Protein AF-A0A957FU38-F1 (afdb_monomer_lite)

Foldseek 3Di:
DPPDPVVPPDDDDDDDPPDPDQWDWDQAPVRDIDIDHQVCQPVVADKDKDQFDWDADVVGIDDRDIDIGGDPVVVNVD

pLDDT: mean 87.23, std 12.75, range [45.56, 97.94]

Secondary structure (DSSP, 8-state):
----TTTT--PPPPPPPS-S---EEEE-TTS-EEEE-HHHHHHHS--EEEEEEEEEETTEEEEEEEEEE--HHHHHT-

Sequence (78 aa):
MTIDPLMPHRHDNNETPPTASTDILVTRPDGTSLVVTVAQLQADFPTAVIPRYQFSTDHGVHGPYRLAGVALADFATA

Structure (mmCIF, N/CA/C/O backbone):
data_AF-A0A957FU38-F1
#
_entry.id   AF-A0A957FU38-F1
#
loop_
_atom_site.group_PDB
_atom_site.id
_atom_site.type_symbol
_atom_site.label_atom_id
_atom_site.label_alt_id
_atom_site.label_comp_id
_atom_site.label_asym_id
_atom_site.label_entity_id
_atom_site.label_seq_id
_atom_site.pdbx_PDB_ins_code
_atom_site.Cartn_x
_atom_site.Cartn_y
_atom_site.Cartn_z
_atom_site.occupancy
_atom_site.B_iso_or_equiv
_atom_site.auth_seq_id
_atom_site.auth_comp_id
_atom_site.auth_asym_id
_atom_site.auth_atom_id
_atom_site.pdbx_PDB_model_num
ATOM 1 N N . MET A 1 1 ? -1.870 1.378 -45.779 1.00 45.56 1 MET A N 1
ATOM 2 C CA . MET A 1 1 ? -1.322 2.154 -44.649 1.00 45.56 1 MET A CA 1
ATOM 3 C C . MET A 1 1 ? -1.723 1.438 -43.379 1.00 45.56 1 MET A C 1
ATOM 5 O O . MET A 1 1 ? -2.907 1.382 -43.081 1.00 45.56 1 MET A O 1
ATOM 9 N N . THR A 1 2 ? -0.770 0.804 -42.708 1.00 54.25 2 THR A N 1
ATOM 10 C CA . THR A 1 2 ? -0.975 0.180 -41.398 1.00 54.25 2 THR A CA 1
ATOM 11 C C . THR A 1 2 ? -0.953 1.312 -40.379 1.00 54.25 2 THR A C 1
ATOM 13 O O . THR A 1 2 ? 0.070 1.974 -40.234 1.00 54.25 2 THR A O 1
ATOM 16 N N . ILE A 1 3 ? -2.103 1.620 -39.780 1.00 60.16 3 ILE 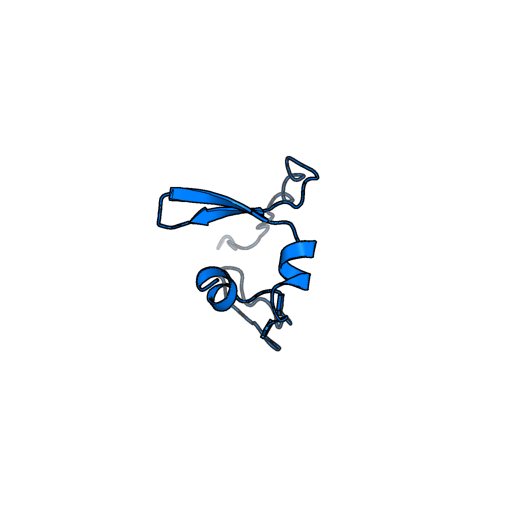A N 1
ATOM 17 C CA . ILE A 1 3 ? -2.201 2.618 -38.711 1.00 60.16 3 ILE A CA 1
ATOM 18 C C . ILE A 1 3 ? -1.415 2.053 -37.528 1.00 60.16 3 ILE A C 1
ATOM 20 O O . ILE A 1 3 ? -1.745 0.970 -37.051 1.00 60.16 3 ILE A O 1
ATOM 24 N N . ASP A 1 4 ? -0.351 2.743 -37.121 1.00 63.72 4 ASP A N 1
ATOM 25 C CA . ASP A 1 4 ? 0.394 2.413 -35.910 1.00 63.72 4 ASP A CA 1
ATOM 26 C C . ASP A 1 4 ? -0.522 2.689 -34.705 1.00 63.72 4 ASP A C 1
ATOM 28 O O . ASP A 1 4 ? -0.856 3.854 -34.462 1.00 63.72 4 ASP A O 1
ATOM 32 N N . PRO A 1 5 ? -0.965 1.658 -33.960 1.00 58.84 5 PRO A N 1
ATOM 33 C CA . PRO A 1 5 ? -1.853 1.850 -32.817 1.00 58.84 5 PRO A CA 1
ATOM 34 C C . PRO A 1 5 ? -1.202 2.662 -31.684 1.00 58.84 5 PRO A C 1
ATOM 36 O O . PRO A 1 5 ? -1.895 3.049 -30.747 1.00 58.84 5 PRO A O 1
ATOM 39 N N . LEU A 1 6 ? 0.104 2.948 -31.759 1.00 62.19 6 LEU A N 1
ATOM 40 C CA . LEU A 1 6 ? 0.860 3.670 -30.739 1.00 62.19 6 LEU A CA 1
ATOM 41 C C . LEU A 1 6 ? 0.979 5.185 -30.992 1.00 62.19 6 LEU A C 1
ATOM 43 O O . LEU A 1 6 ? 1.499 5.887 -30.118 1.00 62.19 6 LEU A O 1
ATOM 47 N N . MET A 1 7 ? 0.498 5.724 -32.123 1.00 63.41 7 MET A N 1
ATOM 48 C CA . MET A 1 7 ? 0.740 7.127 -32.504 1.00 63.41 7 MET A CA 1
ATOM 49 C C . MET A 1 7 ? -0.525 7.990 -32.702 1.00 63.41 7 MET A C 1
ATOM 51 O O . MET A 1 7 ? -1.219 7.839 -33.708 1.00 63.41 7 MET A O 1
ATOM 55 N N . PRO A 1 8 ? -0.753 8.998 -31.830 1.00 59.59 8 PRO A N 1
ATOM 56 C CA . PRO A 1 8 ? -0.224 9.137 -30.473 1.00 59.59 8 PRO A CA 1
ATOM 57 C C . PRO A 1 8 ? -1.210 8.554 -29.454 1.00 59.59 8 PRO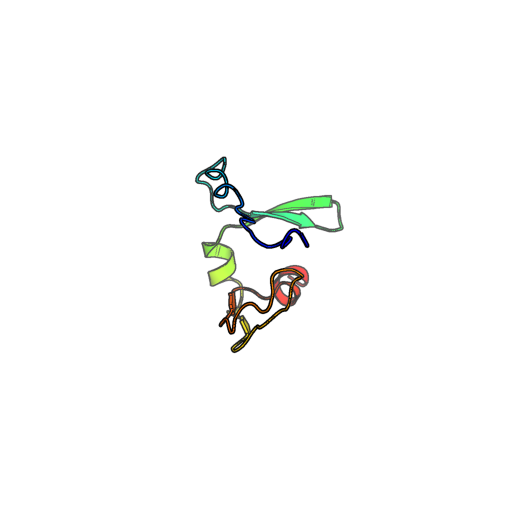 A C 1
ATOM 59 O O . PRO A 1 8 ? -2.297 9.096 -29.255 1.00 59.59 8 PRO A O 1
ATOM 62 N N . HIS A 1 9 ? -0.811 7.485 -28.758 1.00 60.25 9 HIS A N 1
ATOM 63 C CA . HIS A 1 9 ? -1.495 7.068 -27.533 1.00 60.25 9 HIS A CA 1
ATOM 64 C C . HIS A 1 9 ? -1.153 8.085 -26.425 1.00 60.25 9 HIS A C 1
ATOM 66 O O . HIS A 1 9 ? -0.133 8.008 -25.746 1.00 60.25 9 HIS A O 1
ATOM 72 N N . ARG A 1 10 ? -1.953 9.146 -26.310 1.00 63.22 10 ARG A N 1
ATOM 73 C CA . ARG A 1 10 ? -1.807 10.161 -25.261 1.00 63.22 10 ARG A CA 1
ATOM 74 C C . ARG A 1 10 ? -2.989 10.032 -24.319 1.00 63.22 10 ARG A C 1
ATOM 76 O O . ARG A 1 10 ? -4.119 10.276 -24.726 1.00 63.22 10 ARG A O 1
ATOM 83 N N . HIS A 1 11 ? -2.720 9.662 -23.075 1.00 66.06 11 HIS A N 1
ATOM 84 C CA . HIS A 1 11 ? -3.701 9.812 -22.012 1.00 66.06 11 HIS A CA 1
ATOM 85 C C . HIS A 1 11 ? -3.695 11.259 -21.529 1.00 66.06 11 HIS A C 1
ATOM 87 O O . HIS A 1 11 ? -2.647 11.915 -21.504 1.00 66.06 11 HIS A O 1
ATOM 93 N N . ASP A 1 12 ? -4.870 11.752 -21.159 1.00 72.00 12 ASP A N 1
ATOM 94 C CA . ASP A 1 12 ? -4.952 12.972 -20.374 1.00 72.00 12 ASP A CA 1
ATOM 95 C C . ASP A 1 12 ? -4.246 12.763 -19.030 1.00 72.00 12 ASP A C 1
ATOM 97 O O . ASP A 1 12 ? -4.089 11.637 -18.549 1.00 72.00 12 ASP A O 1
ATOM 101 N N . ASN A 1 13 ? -3.767 13.857 -18.440 1.00 78.25 13 ASN A N 1
ATOM 102 C CA . ASN A 1 13 ? -3.187 13.790 -17.105 1.00 78.25 13 ASN A CA 1
ATOM 103 C C . ASN A 1 13 ? -4.233 13.259 -16.121 1.00 78.25 13 ASN A C 1
ATOM 105 O O . ASN A 1 13 ? -5.418 13.569 -16.254 1.00 78.25 13 ASN A O 1
ATOM 109 N N . ASN A 1 14 ? -3.777 12.532 -15.098 1.00 78.94 14 ASN A N 1
ATOM 110 C CA . ASN A 1 14 ? -4.637 12.196 -13.970 1.00 78.94 14 ASN A CA 1
ATOM 111 C C . ASN A 1 14 ? -5.279 13.476 -13.426 1.00 78.94 14 ASN A C 1
ATOM 113 O O . ASN A 1 14 ? -4.606 14.502 -13.269 1.00 78.94 14 ASN A O 1
ATOM 117 N N . GLU A 1 15 ? -6.577 13.406 -13.145 1.00 83.12 15 GLU A N 1
ATOM 118 C CA . GLU A 1 15 ? -7.295 14.509 -12.524 1.00 83.12 15 GLU A CA 1
ATOM 119 C C . GLU A 1 15 ? -6.645 14.882 -11.189 1.00 83.12 15 GLU A C 1
ATOM 121 O O . GLU A 1 15 ? -6.010 14.062 -10.516 1.00 83.12 15 GLU A O 1
ATOM 126 N N . THR A 1 16 ? -6.806 16.146 -10.797 1.00 84.69 16 THR A N 1
ATOM 127 C CA . THR A 1 16 ? -6.422 16.547 -9.443 1.00 84.69 16 THR A CA 1
ATOM 128 C C . THR A 1 16 ? -7.235 15.710 -8.454 1.00 84.69 16 THR A C 1
ATOM 130 O O . THR A 1 16 ? -8.455 15.632 -8.613 1.00 84.69 16 THR A O 1
ATOM 133 N N . PRO A 1 17 ? -6.600 15.086 -7.445 1.00 81.44 17 PRO A N 1
ATOM 134 C CA . PRO A 1 17 ? -7.326 14.321 -6.446 1.00 81.44 17 PRO A CA 1
ATOM 135 C C . PRO A 1 17 ? -8.463 15.153 -5.833 1.00 81.44 17 PRO A C 1
ATOM 137 O O . PRO A 1 17 ? -8.272 16.340 -5.559 1.00 81.44 17 PRO A O 1
ATOM 140 N N . PRO A 1 18 ? -9.637 14.553 -5.576 1.00 81.69 18 PRO A N 1
ATOM 141 C CA . PRO A 1 18 ? -10.820 15.278 -5.105 1.00 81.69 18 PRO A CA 1
ATOM 142 C C . PRO A 1 18 ? -10.673 15.821 -3.673 1.00 81.69 18 PRO A C 1
ATOM 144 O O . PRO A 1 18 ? -11.529 16.563 -3.198 1.00 81.69 18 PRO A O 1
ATOM 147 N N . THR A 1 19 ? -9.613 15.433 -2.962 1.00 88.50 19 THR A N 1
ATOM 148 C CA . THR A 1 19 ? -9.340 15.809 -1.576 1.00 88.50 19 THR A CA 1
ATOM 149 C C . THR A 1 19 ? -7.836 15.899 -1.326 1.00 88.50 19 THR A C 1
ATOM 151 O O . THR A 1 19 ? -7.045 15.218 -1.977 1.00 88.50 19 THR A O 1
ATOM 154 N N . ALA A 1 20 ? -7.455 16.738 -0.361 1.00 87.25 20 ALA A N 1
ATOM 155 C CA . ALA A 1 20 ? -6.096 16.814 0.170 1.00 87.25 20 ALA A CA 1
ATOM 156 C C . ALA A 1 20 ? -5.852 15.833 1.332 1.00 87.25 20 ALA A C 1
ATOM 158 O O . ALA A 1 20 ? -4.711 15.688 1.770 1.00 87.25 20 ALA A O 1
ATOM 159 N N . SER A 1 21 ? -6.906 15.189 1.856 1.00 91.19 21 SER A N 1
ATOM 160 C CA . SER A 1 21 ? -6.755 14.160 2.888 1.00 91.19 21 SER A CA 1
ATOM 161 C C . SER A 1 21 ? -5.977 12.973 2.324 1.00 91.19 21 SER A C 1
ATOM 163 O O . SER A 1 21 ? -6.242 12.500 1.219 1.00 91.19 21 SER A O 1
ATOM 165 N N . THR A 1 22 ? -5.012 12.506 3.111 1.00 90.25 22 THR A N 1
ATOM 166 C CA . THR A 1 22 ? -4.215 11.305 2.845 1.00 90.25 22 THR A CA 1
ATOM 167 C C . THR A 1 22 ? -4.688 10.113 3.675 1.00 90.25 22 THR A C 1
ATOM 169 O O . THR A 1 22 ? -3.995 9.097 3.749 1.00 90.25 22 THR A O 1
ATOM 172 N N . ASP A 1 23 ? -5.855 10.239 4.308 1.00 94.44 23 ASP A N 1
ATOM 173 C CA . ASP A 1 23 ? -6.441 9.184 5.117 1.00 94.44 23 ASP A CA 1
ATOM 174 C C . ASP A 1 23 ? -6.938 8.049 4.224 1.00 94.44 23 ASP A C 1
ATOM 176 O O . ASP A 1 23 ? -7.517 8.261 3.155 1.00 94.44 23 ASP A O 1
ATOM 180 N N . ILE A 1 24 ? -6.732 6.823 4.686 1.00 92.88 24 ILE A N 1
ATOM 181 C CA . ILE A 1 24 ? -7.120 5.612 3.976 1.00 92.88 24 ILE A CA 1
ATOM 182 C C . ILE A 1 24 ? -8.276 4.980 4.743 1.00 92.88 24 ILE A C 1
ATOM 184 O O . ILE A 1 24 ? -8.135 4.578 5.898 1.00 92.88 24 ILE A O 1
ATOM 188 N N . LEU A 1 25 ? -9.431 4.883 4.088 1.00 94.69 25 LEU A N 1
ATOM 189 C CA . LEU A 1 25 ? -10.562 4.111 4.589 1.00 94.69 25 LEU A CA 1
ATOM 190 C C . LEU A 1 25 ? -10.355 2.637 4.238 1.00 94.69 25 LEU A C 1
ATOM 192 O O . LEU A 1 25 ? -10.268 2.277 3.065 1.00 94.69 25 LEU A O 1
ATOM 196 N N . VAL A 1 26 ? -10.314 1.784 5.254 1.00 93.50 26 VAL A N 1
ATOM 197 C CA . VAL A 1 26 ? -10.184 0.336 5.103 1.00 93.50 26 VAL A CA 1
ATOM 198 C C . VAL A 1 26 ? -11.471 -0.321 5.562 1.00 93.50 26 VAL A C 1
ATOM 200 O O . VAL A 1 26 ? -11.858 -0.192 6.721 1.00 93.50 26 VAL A O 1
ATOM 203 N N . THR A 1 27 ? -12.105 -1.061 4.658 1.00 95.06 27 THR A N 1
ATOM 204 C CA . THR A 1 27 ? -13.245 -1.924 4.976 1.00 95.06 27 THR A CA 1
ATOM 205 C C . THR A 1 27 ? -12.747 -3.345 5.201 1.00 95.06 27 THR A C 1
ATOM 207 O O . THR A 1 27 ? -12.107 -3.938 4.331 1.00 95.06 27 THR A O 1
ATOM 210 N N . ARG A 1 28 ? -13.022 -3.885 6.385 1.00 89.06 28 ARG A N 1
ATOM 211 C CA . ARG A 1 28 ? -12.644 -5.237 6.797 1.00 89.06 28 ARG A CA 1
ATOM 212 C C . ARG A 1 28 ? -13.672 -6.273 6.319 1.00 89.06 28 ARG A C 1
ATOM 214 O O . ARG A 1 28 ? -14.816 -5.918 6.029 1.00 89.06 28 ARG A O 1
ATOM 221 N N . PRO A 1 29 ? -13.302 -7.567 6.264 1.00 90.06 29 PRO A N 1
ATOM 222 C CA . PRO A 1 29 ? -14.220 -8.633 5.853 1.00 90.06 29 PRO A CA 1
ATOM 223 C C . PRO A 1 29 ? -15.479 -8.769 6.723 1.00 90.06 29 PRO A C 1
ATOM 225 O O . PRO A 1 29 ? -16.493 -9.269 6.247 1.00 90.06 29 PRO A O 1
ATOM 228 N N . ASP A 1 30 ? -15.431 -8.319 7.979 1.00 92.25 30 ASP A N 1
ATOM 229 C CA . ASP A 1 30 ? -16.578 -8.286 8.897 1.00 92.25 30 ASP A CA 1
ATOM 230 C C . ASP A 1 30 ? -17.540 -7.107 8.637 1.00 92.25 30 ASP A C 1
ATOM 232 O O . ASP A 1 30 ? -18.534 -6.945 9.344 1.00 92.25 30 ASP A O 1
ATOM 236 N N . GLY A 1 31 ? -17.257 -6.282 7.624 1.00 93.25 31 GLY A N 1
ATOM 237 C CA . GLY A 1 31 ? -18.035 -5.098 7.270 1.00 93.25 31 GLY A CA 1
ATOM 238 C C . GLY A 1 31 ? -17.727 -3.870 8.126 1.00 93.25 31 GLY A C 1
ATOM 239 O O . GLY A 1 31 ? -18.314 -2.812 7.890 1.00 93.25 31 GLY A O 1
ATOM 240 N N . THR A 1 32 ? -16.813 -3.967 9.096 1.00 94.06 32 THR A N 1
ATOM 241 C CA . THR A 1 32 ? -16.348 -2.798 9.845 1.00 94.06 32 THR A CA 1
ATOM 242 C C . THR A 1 32 ? -15.416 -1.949 8.990 1.00 94.06 32 THR A C 1
ATOM 244 O O . THR A 1 32 ? -14.710 -2.447 8.112 1.00 94.06 32 THR A O 1
ATOM 247 N N . SER A 1 33 ? -15.411 -0.644 9.250 1.00 95.81 33 SER A N 1
ATOM 248 C CA . SER A 1 33 ? -14.516 0.295 8.582 1.00 95.81 33 SER A CA 1
ATOM 249 C C . SER A 1 33 ? -13.639 1.000 9.600 1.00 95.81 33 SER A C 1
ATOM 251 O O . SER A 1 33 ? -14.103 1.383 10.675 1.00 95.81 33 SER A O 1
ATOM 253 N N . LEU A 1 34 ? -12.380 1.207 9.236 1.00 93.75 34 LEU A N 1
ATOM 254 C CA . LEU A 1 34 ? -11.424 1.989 10.005 1.00 93.75 34 LEU A CA 1
ATOM 255 C C . LEU A 1 34 ? -10.733 2.998 9.095 1.00 93.75 34 LEU A C 1
ATOM 257 O O . LEU A 1 34 ? -10.497 2.735 7.917 1.00 93.75 34 LEU A O 1
ATOM 261 N N . VAL A 1 35 ? -10.423 4.160 9.654 1.00 96.06 35 VAL A N 1
ATOM 262 C CA . VAL A 1 35 ? -9.633 5.189 8.982 1.00 96.06 35 VAL A CA 1
ATOM 263 C C . VAL A 1 35 ? -8.212 5.090 9.517 1.00 96.06 35 VAL A C 1
ATOM 265 O O . VAL A 1 35 ? -8.014 5.179 10.728 1.00 96.06 35 VAL A O 1
ATOM 268 N N . VAL A 1 36 ? -7.239 4.891 8.628 1.00 95.50 36 VAL A N 1
ATOM 269 C CA . VAL A 1 36 ? -5.808 4.895 8.963 1.00 95.50 36 VAL A CA 1
ATOM 270 C C . VAL A 1 36 ? -5.101 6.040 8.273 1.00 95.50 36 VAL A C 1
ATOM 272 O O . VAL A 1 36 ? -5.339 6.349 7.108 1.00 95.50 36 VAL A O 1
ATOM 275 N N . THR A 1 37 ? -4.188 6.650 9.010 1.00 95.62 37 THR A N 1
ATOM 276 C CA . THR A 1 37 ? -3.287 7.675 8.494 1.00 95.62 37 THR A CA 1
ATOM 277 C C . THR A 1 37 ? -1.982 7.039 8.028 1.00 95.62 37 THR A C 1
ATOM 279 O O . THR A 1 37 ? -1.556 5.995 8.5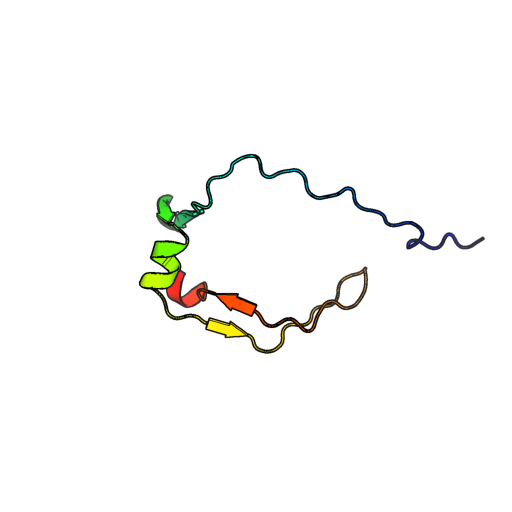27 1.00 95.62 37 THR A O 1
ATOM 282 N N . VAL A 1 38 ? -1.278 7.715 7.120 1.00 93.62 38 VAL A N 1
ATOM 283 C CA . VAL A 1 38 ? 0.078 7.307 6.711 1.00 93.62 38 VAL A CA 1
ATOM 284 C C . VAL A 1 38 ? 1.028 7.235 7.914 1.00 93.62 38 VAL A C 1
ATOM 286 O O . VAL A 1 38 ? 1.843 6.320 7.996 1.00 93.62 38 VAL A O 1
ATOM 289 N N . ALA A 1 39 ? 0.900 8.163 8.868 1.00 94.81 39 ALA A N 1
ATOM 290 C CA . ALA A 1 39 ? 1.739 8.200 10.063 1.00 94.81 39 ALA A CA 1
ATOM 291 C C . ALA A 1 39 ? 1.529 6.974 10.967 1.00 94.81 39 ALA A C 1
ATOM 293 O O . ALA A 1 39 ? 2.506 6.399 11.439 1.00 94.81 39 ALA A O 1
ATOM 294 N N . GLN A 1 40 ? 0.278 6.542 11.165 1.00 95.88 40 GLN A N 1
ATOM 295 C CA . GLN A 1 40 ? -0.030 5.311 11.905 1.00 95.88 40 GLN A CA 1
ATOM 296 C C . GLN A 1 40 ? 0.561 4.089 11.206 1.00 95.88 40 GLN A C 1
ATOM 298 O O . GLN A 1 40 ? 1.270 3.310 11.829 1.00 95.88 40 GLN A O 1
ATOM 303 N N . LEU A 1 41 ? 0.370 3.969 9.889 1.00 95.38 41 LEU A N 1
ATOM 304 C CA . LEU A 1 41 ? 0.931 2.856 9.121 1.00 95.38 41 LEU A CA 1
ATOM 305 C C . LEU A 1 41 ? 2.461 2.770 9.242 1.00 95.38 41 LEU A C 1
ATOM 307 O O . LEU A 1 41 ? 3.008 1.678 9.344 1.00 95.38 41 LEU A O 1
ATOM 311 N N . GLN A 1 42 ? 3.154 3.910 9.254 1.00 94.94 42 GLN A N 1
ATOM 312 C CA . GLN A 1 42 ? 4.610 3.964 9.421 1.00 94.94 42 GLN A CA 1
ATOM 313 C C . GLN A 1 42 ? 5.080 3.643 10.844 1.00 94.94 42 GLN A C 1
ATOM 315 O O . GLN A 1 42 ? 6.199 3.161 11.010 1.00 94.94 42 GLN A O 1
ATOM 320 N N . ALA A 1 43 ? 4.267 3.949 11.857 1.00 96.19 43 ALA A N 1
ATOM 321 C CA . ALA A 1 43 ? 4.596 3.700 13.257 1.00 96.19 43 ALA A CA 1
ATOM 322 C C . ALA A 1 43 ? 4.319 2.247 13.668 1.00 96.19 43 ALA A C 1
ATOM 324 O O . ALA A 1 43 ? 5.112 1.656 14.401 1.00 96.19 43 ALA A O 1
ATOM 325 N N . ASP A 1 44 ? 3.217 1.680 13.177 1.00 96.62 44 ASP A N 1
ATOM 326 C CA . ASP A 1 44 ? 2.680 0.408 13.662 1.00 96.62 44 ASP A CA 1
ATOM 327 C C . ASP A 1 44 ? 3.231 -0.804 12.895 1.00 96.62 44 ASP A C 1
ATOM 329 O O . ASP A 1 44 ? 3.194 -1.925 13.403 1.00 96.62 44 ASP A O 1
ATOM 333 N N . PHE A 1 45 ? 3.771 -0.599 11.687 1.00 97.00 45 PHE A N 1
ATOM 334 C CA . PHE A 1 45 ? 4.223 -1.683 10.816 1.00 97.00 45 PHE A CA 1
ATOM 335 C C . PHE A 1 45 ? 5.669 -1.505 10.343 1.00 97.00 45 PHE A C 1
ATOM 337 O O . PHE A 1 45 ? 6.123 -0.388 10.076 1.00 97.00 45 PHE A O 1
ATOM 344 N N . PRO A 1 46 ? 6.411 -2.612 10.155 1.00 96.25 46 PRO A N 1
ATOM 345 C CA . PRO A 1 46 ? 7.715 -2.554 9.519 1.00 96.25 46 PRO A 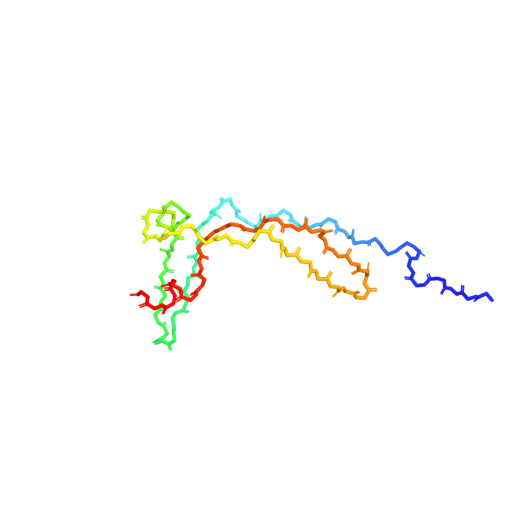CA 1
ATOM 346 C C . PRO A 1 46 ? 7.596 -2.105 8.057 1.00 96.25 46 PRO A C 1
ATOM 348 O O . PRO A 1 46 ? 6.631 -2.403 7.353 1.00 96.25 46 PRO A O 1
ATOM 351 N N . THR A 1 47 ? 8.634 -1.427 7.562 1.00 97.44 47 THR A N 1
ATOM 352 C CA . THR A 1 47 ? 8.738 -1.124 6.130 1.00 97.44 47 THR A CA 1
ATOM 353 C C . THR A 1 47 ? 9.182 -2.369 5.364 1.00 97.44 47 THR A C 1
ATOM 355 O O . THR A 1 47 ? 10.340 -2.781 5.445 1.00 97.44 47 THR A O 1
ATOM 358 N N . ALA A 1 48 ? 8.285 -2.935 4.566 1.00 97.81 48 ALA A N 1
ATOM 359 C CA . ALA A 1 48 ? 8.602 -3.938 3.563 1.00 97.81 48 ALA A CA 1
ATOM 360 C C . ALA A 1 48 ? 9.232 -3.279 2.329 1.00 97.81 48 ALA A C 1
ATOM 362 O O . ALA A 1 48 ? 8.834 -2.190 1.909 1.00 97.81 48 ALA A O 1
ATOM 363 N N . VAL A 1 49 ? 10.225 -3.943 1.731 1.00 97.94 49 VAL A N 1
ATOM 364 C CA . VAL A 1 49 ? 10.950 -3.435 0.558 1.00 97.94 49 VAL A CA 1
ATOM 365 C C . VAL A 1 49 ? 10.983 -4.493 -0.535 1.00 97.94 49 VAL A C 1
ATOM 367 O O . VAL A 1 49 ? 11.481 -5.597 -0.328 1.00 97.94 49 VAL A O 1
ATOM 370 N N . ILE A 1 50 ? 10.531 -4.117 -1.731 1.00 97.44 50 ILE A N 1
ATOM 371 C CA . ILE A 1 50 ? 10.740 -4.878 -2.963 1.00 97.44 50 ILE A CA 1
ATOM 372 C C . ILE A 1 50 ? 11.856 -4.161 -3.736 1.00 97.44 50 ILE A C 1
ATOM 374 O O . ILE A 1 50 ? 11.624 -3.082 -4.290 1.00 97.44 50 ILE A O 1
ATOM 378 N N . PRO A 1 51 ? 13.084 -4.710 -3.769 1.00 97.38 51 PRO A N 1
ATOM 379 C CA . PRO A 1 51 ? 14.249 -3.995 -4.290 1.00 97.38 51 PRO A CA 1
ATOM 380 C C . PRO A 1 51 ? 14.213 -3.815 -5.811 1.00 97.38 51 PRO A C 1
ATOM 382 O O . PRO A 1 51 ? 14.869 -2.917 -6.334 1.00 97.38 51 PRO A O 1
ATOM 385 N N . ARG A 1 52 ? 13.461 -4.668 -6.516 1.00 97.44 52 ARG A N 1
ATOM 386 C CA . ARG A 1 52 ? 13.316 -4.632 -7.969 1.00 97.44 52 ARG A CA 1
ATOM 387 C C . ARG A 1 52 ? 11.939 -5.149 -8.374 1.00 97.44 52 ARG A C 1
ATOM 389 O O . ARG A 1 52 ? 11.680 -6.344 -8.288 1.00 97.44 52 ARG A O 1
ATOM 396 N N . TYR A 1 53 ? 11.086 -4.253 -8.852 1.00 97.06 53 TYR A N 1
ATOM 397 C CA . TYR A 1 53 ? 9.789 -4.568 -9.440 1.00 97.06 53 TYR A CA 1
ATOM 398 C C . TYR A 1 53 ? 9.762 -4.119 -10.899 1.00 97.06 53 TYR A C 1
ATOM 400 O O . TYR A 1 53 ? 10.108 -2.981 -11.213 1.00 97.06 53 TYR A O 1
ATOM 408 N N . GLN A 1 54 ? 9.387 -5.028 -11.791 1.00 97.56 54 GLN A N 1
ATOM 409 C CA . GLN A 1 54 ? 9.280 -4.789 -13.225 1.00 97.56 54 GLN A CA 1
ATOM 410 C C . GLN A 1 54 ? 8.047 -5.535 -13.722 1.00 97.56 54 GLN A C 1
ATOM 412 O O . GLN A 1 54 ? 7.832 -6.684 -13.339 1.00 97.56 54 GLN A O 1
ATOM 417 N N . PHE A 1 55 ? 7.254 -4.897 -14.573 1.00 94.00 55 PHE A N 1
ATOM 418 C CA . PHE A 1 55 ? 6.045 -5.492 -15.134 1.00 94.00 55 PHE A CA 1
ATOM 419 C C . PHE A 1 55 ? 5.898 -5.106 -16.603 1.00 94.00 55 PHE A C 1
ATOM 421 O O . PHE A 1 55 ? 6.508 -4.144 -17.067 1.00 94.00 55 PHE A O 1
ATOM 428 N N . SER A 1 56 ? 5.126 -5.895 -17.344 1.00 92.69 56 SER A N 1
ATOM 429 C CA . SER A 1 56 ? 4.835 -5.636 -18.754 1.00 92.69 56 SER A CA 1
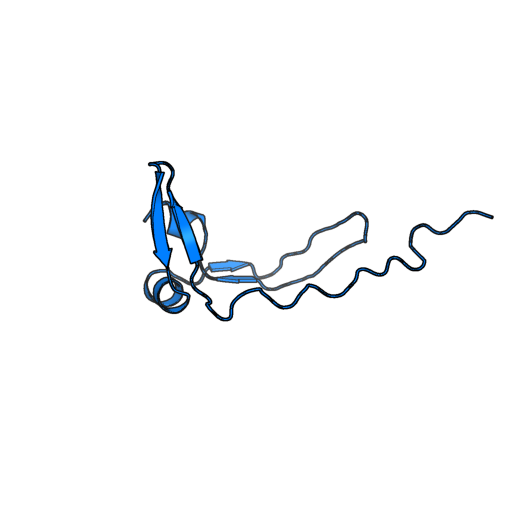ATOM 430 C C . SER A 1 56 ? 3.355 -5.345 -18.920 1.00 92.69 56 SER A C 1
ATOM 432 O O . SER A 1 56 ? 2.514 -5.982 -18.289 1.00 92.69 56 SER A O 1
ATOM 434 N N . THR A 1 57 ? 3.063 -4.384 -19.778 1.00 87.56 57 THR A N 1
ATOM 435 C CA . THR A 1 57 ? 1.723 -4.021 -20.235 1.00 87.56 57 THR A CA 1
ATOM 436 C C . THR A 1 57 ? 1.676 -4.197 -21.750 1.00 87.56 57 THR A C 1
ATOM 438 O O . THR A 1 57 ? 2.708 -4.402 -22.393 1.00 87.56 57 THR A O 1
ATOM 441 N N . ASP A 1 58 ? 0.497 -4.070 -22.338 1.00 82.56 58 ASP A N 1
ATOM 442 C CA . ASP A 1 58 ? 0.330 -3.850 -23.778 1.00 82.56 58 ASP A CA 1
ATOM 443 C C . ASP A 1 58 ? 1.068 -2.592 -24.289 1.00 82.56 58 ASP A C 1
ATOM 445 O O . ASP A 1 58 ? 1.395 -2.512 -25.470 1.00 82.56 58 ASP A O 1
ATOM 449 N N . HIS A 1 59 ? 1.426 -1.668 -23.391 1.00 77.38 59 HIS A N 1
ATOM 450 C CA . HIS A 1 59 ? 2.231 -0.470 -23.656 1.00 77.38 59 HIS A CA 1
ATOM 451 C C . HIS A 1 59 ? 3.744 -0.662 -23.410 1.00 77.38 59 HIS A C 1
ATOM 453 O O . HIS A 1 59 ? 4.499 0.308 -23.365 1.00 77.38 59 HIS A O 1
ATOM 459 N N . GLY A 1 60 ? 4.213 -1.902 -23.232 1.00 86.19 60 GLY A N 1
ATOM 460 C CA . GLY A 1 60 ? 5.630 -2.223 -23.041 1.00 86.19 60 GLY A CA 1
ATOM 461 C C . GLY A 1 60 ? 6.030 -2.492 -21.588 1.00 86.19 60 GLY A C 1
ATOM 462 O O . GLY A 1 60 ? 5.196 -2.799 -20.732 1.00 86.19 60 GLY A O 1
ATOM 463 N N . VAL A 1 61 ? 7.340 -2.446 -21.328 1.00 93.56 61 VAL A N 1
ATOM 464 C CA . VAL A 1 61 ? 7.954 -2.831 -20.047 1.00 93.56 61 VAL A CA 1
ATOM 465 C C . VAL A 1 61 ? 8.155 -1.607 -19.154 1.00 93.56 61 VAL A C 1
ATOM 467 O O . VAL A 1 61 ? 8.767 -0.628 -19.573 1.00 93.56 61 VAL A O 1
ATOM 470 N N . HIS A 1 62 ? 7.709 -1.701 -17.900 1.00 91.94 62 HIS A N 1
ATOM 471 C CA . HIS A 1 62 ? 7.818 -0.654 -16.881 1.00 91.94 62 HIS A CA 1
ATOM 472 C C . HIS A 1 62 ? 8.747 -1.083 -15.742 1.00 91.94 62 HIS A C 1
ATOM 474 O O . HIS A 1 62 ? 8.736 -2.243 -15.316 1.00 91.94 62 HIS A O 1
ATOM 480 N N . GLY A 1 63 ? 9.528 -0.134 -15.220 1.00 93.25 63 GLY A N 1
ATOM 481 C CA . GLY A 1 63 ? 10.552 -0.359 -14.194 1.00 93.25 63 GLY A CA 1
ATOM 482 C C . GLY A 1 63 ? 11.979 -0.482 -14.763 1.00 93.25 63 GLY A C 1
ATOM 483 O O . GLY A 1 63 ? 12.211 -0.139 -15.921 1.00 93.25 63 GLY A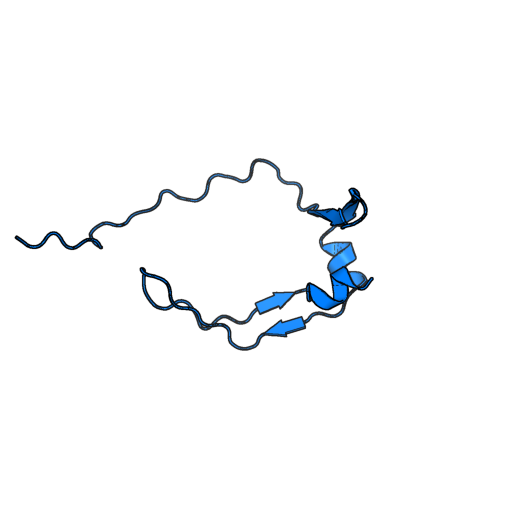 O 1
ATOM 484 N N . PRO A 1 64 ? 12.957 -0.962 -13.969 1.00 95.19 64 PRO A N 1
ATOM 485 C CA . PRO A 1 64 ? 12.798 -1.478 -12.611 1.00 95.19 64 PRO A CA 1
ATOM 486 C C . PRO A 1 64 ? 12.548 -0.377 -11.571 1.00 95.19 64 PRO A C 1
ATOM 488 O O . PRO A 1 64 ? 13.232 0.642 -11.554 1.00 95.19 64 PRO A O 1
ATOM 491 N N . TYR A 1 65 ? 11.614 -0.626 -10.654 1.00 96.88 65 TYR A N 1
ATOM 492 C CA . TYR A 1 65 ? 11.338 0.230 -9.499 1.00 96.88 65 TYR A CA 1
ATOM 493 C C . TYR A 1 65 ? 11.798 -0.423 -8.197 1.00 96.88 65 TYR A C 1
ATOM 495 O O . TYR A 1 65 ? 11.754 -1.646 -8.057 1.00 96.88 65 TYR A O 1
ATOM 503 N N . ARG A 1 66 ? 12.167 0.404 -7.217 1.00 97.69 66 ARG A N 1
ATOM 504 C CA . ARG A 1 66 ? 12.254 -0.001 -5.812 1.00 97.69 66 ARG A CA 1
ATOM 505 C C . ARG A 1 66 ? 10.963 0.421 -5.118 1.00 97.69 66 ARG A C 1
ATOM 507 O O . ARG A 1 66 ? 10.680 1.614 -5.058 1.00 97.69 66 ARG A O 1
ATOM 514 N N . LEU A 1 67 ? 10.213 -0.535 -4.581 1.00 97.12 67 LEU A N 1
ATOM 515 C CA . LEU A 1 67 ? 8.986 -0.268 -3.826 1.00 97.12 67 LEU A CA 1
ATOM 516 C C . LEU A 1 67 ? 9.270 -0.408 -2.331 1.00 97.12 67 LEU A C 1
ATOM 518 O O . LEU A 1 67 ? 9.995 -1.316 -1.922 1.00 97.12 67 LEU A O 1
ATOM 522 N N . ALA A 1 68 ? 8.716 0.491 -1.524 1.00 97.31 68 ALA A N 1
ATOM 523 C CA . ALA A 1 68 ? 8.818 0.446 -0.072 1.00 97.31 68 ALA A CA 1
ATOM 524 C C . ALA A 1 68 ? 7.509 0.929 0.561 1.00 97.31 68 ALA A C 1
ATOM 526 O O . ALA A 1 68 ? 6.914 1.887 0.070 1.00 97.31 68 ALA A O 1
ATOM 527 N N . GLY A 1 69 ? 7.073 0.275 1.634 1.00 96.31 69 GLY A N 1
ATOM 528 C CA . GLY A 1 69 ? 5.838 0.612 2.340 1.00 96.31 69 GLY A CA 1
ATOM 529 C C . GLY A 1 69 ? 5.429 -0.481 3.321 1.00 96.31 69 GLY A C 1
ATOM 530 O O . GLY A 1 69 ? 6.228 -1.353 3.644 1.00 96.31 69 GLY A O 1
ATOM 531 N N . VAL A 1 70 ? 4.183 -0.445 3.781 1.00 97.06 70 VAL A N 1
ATOM 532 C CA . VAL A 1 70 ? 3.615 -1.508 4.621 1.00 97.06 70 VAL A CA 1
ATOM 533 C C . VAL A 1 70 ? 3.200 -2.686 3.742 1.00 97.06 70 VAL A C 1
ATOM 535 O O . VAL A 1 70 ? 2.569 -2.493 2.699 1.00 97.06 70 VAL A O 1
ATOM 538 N N . ALA A 1 71 ? 3.548 -3.910 4.142 1.00 95.62 71 ALA A N 1
ATOM 539 C CA . ALA A 1 71 ? 3.056 -5.099 3.458 1.00 95.62 71 ALA A CA 1
ATOM 540 C C . ALA A 1 71 ? 1.568 -5.307 3.766 1.00 95.62 71 ALA A C 1
ATOM 542 O O . ALA A 1 71 ? 1.161 -5.340 4.925 1.00 95.62 71 ALA A O 1
ATOM 543 N N . LEU A 1 72 ? 0.756 -5.509 2.723 1.00 92.38 72 LEU A N 1
ATOM 544 C CA . LEU A 1 72 ? -0.681 -5.748 2.890 1.00 92.38 72 LEU A CA 1
ATOM 545 C C . LEU A 1 72 ? -0.969 -6.992 3.743 1.00 92.38 72 LEU A C 1
ATOM 547 O O . LEU A 1 72 ? -1.939 -6.994 4.488 1.00 92.38 72 LEU A O 1
ATOM 551 N N . ALA A 1 73 ? -0.131 -8.029 3.641 1.00 92.38 73 ALA A N 1
ATOM 552 C CA . ALA A 1 73 ? -0.268 -9.238 4.448 1.00 92.38 73 ALA A CA 1
ATOM 553 C C . ALA A 1 73 ? -0.136 -8.934 5.948 1.00 92.38 73 ALA A C 1
ATOM 555 O O . ALA A 1 73 ? -1.005 -9.336 6.712 1.00 92.38 73 ALA A O 1
ATOM 556 N N . ASP A 1 74 ? 0.881 -8.159 6.338 1.00 92.00 74 ASP A N 1
ATOM 557 C CA . ASP A 1 74 ? 1.097 -7.766 7.734 1.00 92.00 74 ASP A CA 1
ATOM 558 C C . ASP A 1 74 ? -0.077 -6.920 8.242 1.00 92.00 74 ASP A C 1
ATOM 560 O O . ASP A 1 74 ? -0.637 -7.197 9.302 1.00 92.00 74 ASP A O 1
ATOM 564 N N . PHE A 1 75 ? -0.511 -5.945 7.436 1.00 91.56 75 PHE A N 1
ATOM 565 C CA . PHE A 1 75 ? -1.655 -5.090 7.750 1.00 91.56 75 PHE A CA 1
ATOM 566 C C . PHE A 1 75 ? -2.968 -5.871 7.902 1.00 91.56 75 PHE A C 1
ATOM 568 O O . PHE A 1 75 ? -3.746 -5.599 8.810 1.00 91.56 75 PHE A O 1
ATOM 575 N N . ALA A 1 76 ? -3.228 -6.849 7.032 1.00 87.44 76 ALA A N 1
ATOM 576 C CA . ALA A 1 76 ? -4.470 -7.622 7.041 1.00 87.44 76 ALA A CA 1
ATOM 577 C C . ALA A 1 76 ? -4.558 -8.634 8.196 1.00 87.44 76 ALA A C 1
ATOM 579 O O . ALA A 1 76 ? -5.648 -9.125 8.488 1.00 87.44 76 ALA A O 1
ATOM 580 N N . THR A 1 77 ? -3.430 -8.967 8.828 1.00 82.81 77 THR A N 1
ATOM 581 C CA . THR A 1 77 ? -3.365 -9.896 9.968 1.00 82.81 77 THR A CA 1
ATOM 582 C C . THR A 1 77 ? -3.354 -9.216 11.339 1.00 82.81 77 THR A C 1
ATOM 584 O O . THR A 1 77 ? -3.338 -9.924 12.346 1.00 82.81 77 THR A O 1
ATOM 587 N N . ALA A 1 78 ? -3.357 -7.879 11.379 1.00 71.50 78 ALA A N 1
ATOM 588 C CA . ALA A 1 78 ? -3.400 -7.069 12.599 1.00 71.50 78 ALA A CA 1
ATOM 589 C C . ALA A 1 78 ? -4.839 -6.742 13.040 1.00 71.50 78 ALA A C 1
ATOM 591 O O . ALA A 1 78 ? -5.111 -6.870 14.254 1.00 71.50 78 ALA A O 1
#

Radius of gyration: 18.49 Å; chains: 1; bounding box: 32×27×58 Å